Protein AF-A0A351FBA8-F1 (afdb_monomer_lite)

pLDDT: mean 88.8, std 10.85, range [49.31, 97.44]

Radius of gyration: 27.51 Å; chains: 1; bounding box: 78×37×68 Å

Sequence (98 aa):
MVSVFRIKAPLAPKPKLREEIMKDVISQIHEWIKLVSQVGLGLIALGVIAEIVFGKGAIFGASVIGNLQQIVTDIGGENGFIGLVAILIIFAILQRNR

Foldseek 3Di:
DDDDPPPDPDDDPDPVNVVVVVVVVVVVVVVVVVVVVVVVVVVLVVQQVQCVVVHQCSDVHHGSVVVVVVVQCVVQNPCSVVVVVVVVVVVVVVVVVD

Secondary structure (DSSP, 8-state):
-------PPPPPPPHHHHHHHHHHHHHHHHHHHHHHHHHHHHHHHHHHHHHHHH-TTTBTTB-HHHHHHHHHHHHH-TTHHHHHHHHHHHHHHHHHT-

Structure (mmCIF, N/CA/C/O backbone):
data_AF-A0A351FBA8-F1
#
_entry.id   AF-A0A351FBA8-F1
#
loop_
_atom_site.group_PDB
_atom_site.id
_atom_site.type_symbol
_atom_site.label_atom_id
_atom_site.label_alt_id
_atom_site.label_comp_id
_atom_site.label_asym_id
_atom_site.label_entity_id
_atom_site.label_seq_id
_atom_site.pdbx_PDB_ins_code
_atom_site.Cartn_x
_atom_site.Cartn_y
_atom_site.Cartn_z
_atom_site.occupancy
_atom_site.B_iso_or_equiv
_atom_site.auth_seq_id
_atom_site.auth_comp_id
_atom_site.auth_asym_id
_atom_site.auth_atom_id
_atom_site.pdbx_PDB_model_num
ATOM 1 N N . MET A 1 1 ? 57.192 -5.106 -51.551 1.00 49.31 1 MET A N 1
ATOM 2 C CA . MET A 1 1 ? 56.126 -4.178 -51.122 1.00 49.31 1 MET A CA 1
ATOM 3 C C . MET A 1 1 ? 54.937 -5.008 -50.655 1.00 49.31 1 MET A C 1
ATOM 5 O O . MET A 1 1 ? 54.135 -5.407 -51.481 1.00 49.31 1 MET A O 1
ATOM 9 N N . VAL A 1 2 ? 54.863 -5.352 -49.366 1.00 50.28 2 VAL A N 1
ATOM 10 C CA . VAL A 1 2 ? 53.655 -5.959 -48.778 1.00 50.28 2 VAL A CA 1
ATOM 11 C C . VAL A 1 2 ? 53.455 -5.309 -47.414 1.00 50.28 2 VAL A C 1
ATOM 13 O O . VAL A 1 2 ? 54.156 -5.622 -46.455 1.00 50.28 2 VAL A O 1
ATOM 16 N N . SER A 1 3 ? 52.564 -4.319 -47.366 1.00 59.47 3 SER A N 1
ATOM 17 C CA . SER A 1 3 ? 52.162 -3.652 -46.130 1.00 59.47 3 SER A CA 1
ATOM 18 C C . SER A 1 3 ? 51.414 -4.637 -45.242 1.00 59.47 3 SER A C 1
ATOM 20 O O . SER A 1 3 ? 50.345 -5.125 -45.600 1.00 59.47 3 SER A O 1
ATOM 22 N N . VAL A 1 4 ? 51.976 -4.902 -44.066 1.00 65.25 4 VAL A N 1
ATOM 23 C CA . VAL A 1 4 ? 51.319 -5.639 -42.988 1.00 65.25 4 VAL A CA 1
ATOM 24 C C . VAL A 1 4 ? 50.119 -4.822 -42.507 1.00 65.25 4 VAL A C 1
ATOM 26 O O . VAL A 1 4 ? 50.264 -3.773 -41.878 1.00 65.25 4 VAL A O 1
ATOM 29 N N . PHE A 1 5 ? 48.920 -5.306 -42.823 1.00 67.44 5 PHE A N 1
ATOM 30 C CA . PHE A 1 5 ?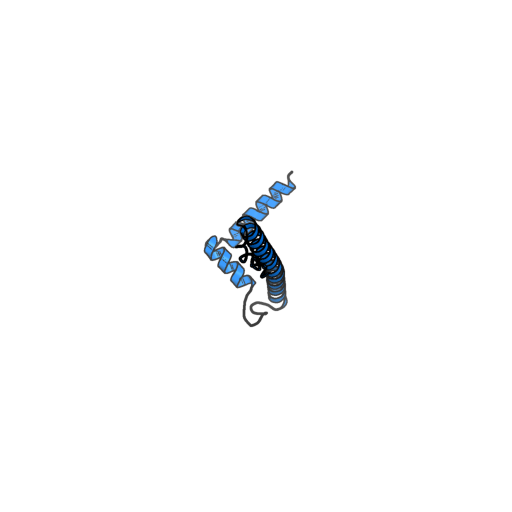 47.659 -4.798 -42.298 1.00 67.44 5 PHE A CA 1
ATOM 31 C C . PHE A 1 5 ? 47.631 -5.073 -40.788 1.00 67.44 5 PHE A C 1
ATOM 33 O O . PHE A 1 5 ? 47.456 -6.208 -40.345 1.00 67.44 5 PHE A O 1
ATOM 40 N N . ARG A 1 6 ? 47.865 -4.043 -39.970 1.00 67.38 6 ARG A N 1
ATOM 41 C CA . ARG A 1 6 ? 47.800 -4.158 -38.509 1.00 67.38 6 ARG A CA 1
ATOM 42 C C . ARG A 1 6 ? 46.323 -4.222 -38.094 1.00 67.38 6 ARG A C 1
ATOM 44 O O . ARG A 1 6 ? 45.706 -3.192 -37.835 1.00 67.38 6 ARG A O 1
ATOM 51 N N . ILE A 1 7 ? 45.754 -5.427 -38.060 1.00 65.88 7 ILE A N 1
ATOM 52 C CA . ILE A 1 7 ? 44.403 -5.683 -37.541 1.00 65.88 7 ILE A CA 1
ATOM 53 C C . ILE A 1 7 ? 44.404 -5.316 -36.053 1.00 65.88 7 ILE 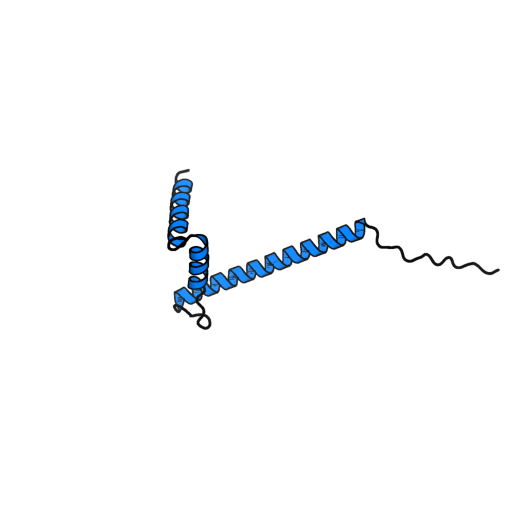A C 1
ATOM 55 O O . ILE A 1 7 ? 45.042 -5.968 -35.228 1.00 65.88 7 ILE A O 1
ATOM 59 N N . LYS A 1 8 ? 43.743 -4.210 -35.711 1.00 63.47 8 LYS A N 1
ATOM 60 C CA . LYS A 1 8 ? 43.593 -3.758 -34.328 1.00 63.47 8 LYS A CA 1
ATOM 61 C C . LYS A 1 8 ? 42.629 -4.714 -33.617 1.00 63.47 8 LYS A C 1
ATOM 63 O O . LYS A 1 8 ? 41.491 -4.854 -34.048 1.00 63.47 8 LYS A O 1
ATOM 68 N N . ALA A 1 9 ? 43.102 -5.387 -32.568 1.00 72.69 9 ALA A N 1
ATOM 69 C CA . ALA A 1 9 ? 42.303 -6.319 -31.771 1.00 72.69 9 ALA A CA 1
ATOM 70 C C . ALA A 1 9 ? 41.005 -5.659 -31.250 1.00 72.69 9 ALA A C 1
ATOM 72 O O . ALA A 1 9 ? 41.023 -4.458 -30.945 1.00 72.69 9 ALA A O 1
ATOM 73 N N . PRO A 1 10 ? 39.891 -6.411 -31.126 1.00 71.06 10 PRO A N 1
ATOM 74 C CA . PRO A 1 10 ? 38.642 -5.872 -30.606 1.00 71.06 10 PRO A CA 1
ATOM 75 C C . PRO A 1 10 ? 38.851 -5.451 -29.150 1.00 71.06 10 PRO A C 1
ATOM 77 O O . PRO A 1 10 ? 39.275 -6.233 -28.300 1.00 71.06 10 PRO A O 1
ATOM 80 N N . LEU A 1 11 ? 38.609 -4.170 -28.883 1.00 73.25 11 LEU A N 1
ATOM 81 C CA . LEU A 1 11 ? 38.807 -3.570 -27.572 1.00 73.25 11 LEU A CA 1
ATOM 82 C C . LEU A 1 11 ? 37.801 -4.179 -26.593 1.00 73.25 11 LEU A C 1
ATOM 84 O O . LEU A 1 11 ? 36.593 -4.026 -26.776 1.00 73.25 11 LEU A O 1
ATOM 88 N N . ALA A 1 12 ? 38.291 -4.834 -25.538 1.00 72.94 12 ALA A N 1
ATOM 89 C CA . ALA A 1 12 ? 37.446 -5.205 -24.411 1.00 72.94 12 ALA A CA 1
ATOM 90 C C . ALA A 1 12 ? 36.707 -3.947 -23.904 1.00 72.94 12 ALA A C 1
ATOM 92 O O . ALA A 1 12 ? 37.336 -2.887 -23.771 1.00 72.94 12 ALA A O 1
ATOM 93 N N . PRO A 1 13 ? 35.387 -4.021 -23.650 1.00 71.75 13 PRO A N 1
ATOM 94 C CA . PRO A 1 13 ? 34.620 -2.866 -23.206 1.00 71.75 13 PRO A CA 1
ATOM 95 C C . PRO A 1 13 ? 35.222 -2.329 -21.908 1.00 71.75 13 PRO A C 1
ATOM 97 O O . PRO A 1 13 ? 35.447 -3.076 -20.953 1.00 71.75 13 PRO A O 1
ATOM 100 N N . LYS A 1 14 ? 35.530 -1.027 -21.910 1.00 77.25 14 LYS A N 1
ATOM 101 C CA . LYS A 1 14 ? 36.207 -0.348 -20.800 1.00 77.25 14 LYS A CA 1
ATOM 102 C C . LYS A 1 14 ? 35.408 -0.550 -19.502 1.00 77.25 14 LYS A C 1
ATOM 104 O O . LYS A 1 14 ? 34.183 -0.486 -19.555 1.00 77.25 14 LYS A O 1
ATOM 109 N N . PRO A 1 15 ? 36.059 -0.721 -18.338 1.00 78.75 15 PRO A N 1
ATOM 110 C CA . PRO A 1 15 ? 35.368 -0.995 -17.073 1.00 78.75 15 PRO A CA 1
ATOM 111 C C . PRO A 1 15 ? 34.288 0.049 -16.742 1.00 78.75 15 PRO A C 1
ATOM 113 O O . PRO A 1 15 ? 33.196 -0.320 -16.330 1.00 78.75 15 PRO A O 1
ATOM 116 N N . LYS A 1 16 ? 34.536 1.327 -17.061 1.00 79.62 16 LYS A N 1
ATOM 117 C CA . LYS A 1 16 ? 33.557 2.418 -16.908 1.00 79.62 16 LYS A CA 1
ATOM 118 C C . LYS A 1 16 ? 32.288 2.235 -17.755 1.00 79.62 16 LYS A C 1
ATOM 120 O O . LYS A 1 16 ? 31.205 2.533 -17.287 1.00 79.62 16 LYS A O 1
ATOM 125 N N . LEU A 1 17 ? 32.403 1.692 -18.972 1.00 84.06 17 LEU A N 1
ATOM 126 C CA . LEU A 1 17 ? 31.252 1.441 -19.854 1.00 84.06 17 LEU A CA 1
ATOM 127 C C . LEU A 1 17 ? 30.307 0.385 -19.267 1.00 84.06 17 LEU A C 1
ATOM 129 O O . LEU A 1 17 ? 29.097 0.495 -19.408 1.00 84.06 17 LEU A O 1
ATOM 133 N N . ARG A 1 18 ? 30.852 -0.637 -18.598 1.00 86.25 18 ARG A N 1
ATOM 134 C CA . ARG A 1 18 ? 30.033 -1.662 -17.937 1.00 86.25 18 ARG A CA 1
ATOM 135 C C . ARG A 1 18 ? 29.271 -1.098 -16.739 1.00 86.25 18 ARG A C 1
ATOM 137 O O . ARG A 1 18 ? 28.143 -1.511 -16.506 1.00 86.25 18 ARG A O 1
ATOM 144 N N . GLU A 1 19 ? 29.880 -0.168 -16.009 1.00 89.25 19 GLU A N 1
ATOM 145 C CA . GLU A 1 19 ? 29.247 0.502 -14.873 1.00 89.25 19 GLU A CA 1
ATOM 146 C C . GLU A 1 19 ? 28.073 1.389 -15.315 1.00 89.25 19 GLU A C 1
ATOM 148 O O . GLU A 1 19 ? 26.999 1.293 -14.727 1.00 89.25 19 GLU A O 1
ATOM 153 N N . GLU A 1 20 ? 28.246 2.178 -16.381 1.00 91.00 20 GLU A N 1
ATOM 154 C CA . GLU A 1 20 ? 27.172 2.991 -16.980 1.00 91.00 20 GLU A CA 1
ATOM 155 C C . GLU A 1 20 ? 26.002 2.114 -17.451 1.00 91.00 20 GLU A C 1
ATOM 157 O O . GLU A 1 20 ? 24.869 2.318 -17.029 1.00 91.00 20 GLU A O 1
ATOM 162 N N . ILE A 1 21 ? 26.280 1.049 -18.219 1.00 92.06 21 ILE A N 1
ATOM 163 C CA . ILE A 1 21 ? 25.238 0.119 -18.692 1.00 92.06 21 ILE A CA 1
ATOM 164 C C . ILE A 1 21 ? 24.478 -0.505 -17.514 1.00 92.06 21 ILE A C 1
ATOM 166 O O . ILE A 1 21 ? 23.259 -0.657 -17.569 1.00 92.06 21 ILE A O 1
ATOM 170 N N . MET A 1 22 ? 25.177 -0.875 -16.437 1.00 93.44 22 MET A N 1
ATOM 171 C CA . MET A 1 22 ? 24.525 -1.470 -15.271 1.00 93.44 22 MET A CA 1
ATOM 172 C C . MET A 1 22 ? 23.634 -0.461 -14.538 1.00 93.44 22 MET A C 1
ATOM 174 O O . MET A 1 22 ? 22.533 -0.820 -14.122 1.00 93.44 22 MET A O 1
ATOM 178 N N . LYS A 1 23 ? 24.069 0.799 -14.420 1.00 94.56 23 LYS A N 1
ATOM 179 C CA . LYS A 1 23 ? 23.256 1.881 -13.847 1.00 94.56 23 LYS A CA 1
ATOM 180 C C . LYS A 1 23 ? 22.014 2.158 -14.691 1.00 94.56 23 LYS A C 1
ATOM 182 O O . LYS A 1 23 ? 20.924 2.258 -14.129 1.00 94.56 23 LYS A O 1
ATOM 187 N N . ASP A 1 24 ? 22.154 2.205 -16.011 1.00 95.81 24 ASP A N 1
ATOM 188 C CA . ASP A 1 24 ? 21.037 2.433 -16.932 1.00 95.81 24 ASP A CA 1
ATOM 189 C C . ASP A 1 24 ? 19.989 1.320 -16.844 1.00 95.81 24 ASP A C 1
ATOM 191 O O . ASP A 1 24 ? 18.795 1.598 -16.743 1.00 95.81 24 ASP A O 1
ATOM 195 N N . VAL A 1 25 ? 20.418 0.055 -16.818 1.00 95.31 25 VAL A N 1
ATOM 196 C CA . VAL A 1 25 ? 19.505 -1.094 -16.701 1.00 95.31 25 VAL A CA 1
ATOM 197 C C . VAL A 1 25 ? 18.759 -1.078 -15.366 1.00 95.31 25 VAL A C 1
ATOM 199 O O . VAL A 1 25 ? 17.546 -1.281 -15.344 1.00 95.31 25 VAL A O 1
ATOM 202 N N . ILE A 1 26 ? 19.450 -0.804 -14.254 1.00 96.12 26 ILE A N 1
ATOM 203 C CA . ILE A 1 26 ? 18.809 -0.700 -12.933 1.00 96.12 26 ILE A CA 1
ATOM 204 C C . ILE A 1 26 ? 17.785 0.439 -12.919 1.00 96.12 26 ILE A C 1
ATOM 206 O O . ILE A 1 26 ? 16.685 0.265 -12.394 1.00 96.12 26 ILE A O 1
ATOM 210 N N . SER A 1 27 ? 18.126 1.578 -13.521 1.00 96.12 27 SER A N 1
ATOM 211 C CA . SER A 1 27 ? 17.251 2.753 -13.571 1.00 96.12 27 SER A CA 1
ATOM 212 C C . SER A 1 27 ? 15.989 2.465 -14.380 1.00 96.12 27 SER A C 1
ATOM 214 O O . SER A 1 27 ? 14.885 2.700 -13.895 1.00 96.12 27 SER A O 1
ATOM 216 N N . GLN A 1 28 ? 16.133 1.841 -15.550 1.00 96.94 28 GLN A N 1
ATOM 217 C CA . GLN A 1 28 ? 14.995 1.412 -16.361 1.00 96.94 28 GLN A CA 1
ATOM 218 C C . GLN A 1 28 ? 14.103 0.425 -15.604 1.00 96.94 28 GLN A C 1
ATOM 220 O O . GLN A 1 28 ? 12.891 0.612 -15.548 1.00 96.94 28 GLN A O 1
ATOM 225 N N . ILE A 1 29 ? 14.672 -0.606 -14.971 1.00 97.25 29 ILE A N 1
ATOM 226 C CA . ILE A 1 29 ? 13.887 -1.569 -14.182 1.00 97.25 29 ILE A CA 1
ATOM 227 C C . ILE A 1 29 ? 13.135 -0.859 -13.050 1.00 97.25 29 ILE A C 1
ATOM 229 O O . ILE A 1 29 ? 11.960 -1.145 -12.822 1.00 97.25 29 ILE A O 1
ATOM 233 N N . HIS A 1 30 ? 13.779 0.084 -12.361 1.00 96.88 30 HIS A N 1
ATOM 234 C CA . HIS A 1 30 ? 13.137 0.864 -11.308 1.00 96.88 30 HIS A CA 1
ATOM 235 C C . HIS A 1 30 ? 11.945 1.675 -11.839 1.00 96.88 30 HIS A C 1
ATOM 237 O O . HIS A 1 30 ? 10.877 1.675 -11.223 1.00 96.88 30 HIS A O 1
ATOM 243 N N . GLU A 1 31 ? 12.092 2.315 -12.999 1.00 96.94 31 GLU A N 1
ATOM 244 C CA . GLU A 1 31 ? 11.006 3.038 -13.665 1.00 96.94 31 GLU A CA 1
ATOM 245 C C . GLU A 1 31 ? 9.846 2.110 -14.040 1.00 96.94 31 GLU A C 1
ATOM 247 O O . GLU A 1 31 ? 8.692 2.417 -13.735 1.00 96.94 31 GLU A O 1
ATOM 252 N N . TRP A 1 32 ? 10.134 0.939 -14.611 1.00 97.00 32 TRP A N 1
ATOM 253 C CA . TRP A 1 32 ? 9.115 -0.060 -14.940 1.00 97.00 32 TRP A CA 1
ATOM 254 C C . TRP A 1 32 ? 8.362 -0.550 -13.703 1.00 97.00 32 TRP A C 1
ATOM 256 O O . TRP A 1 32 ? 7.130 -0.581 -13.710 1.00 97.00 32 TRP A O 1
ATOM 266 N N . ILE A 1 33 ? 9.071 -0.877 -12.618 1.00 97.31 33 ILE A N 1
ATOM 267 C CA . ILE A 1 33 ? 8.452 -1.284 -11.348 1.00 97.31 33 ILE A CA 1
ATOM 268 C C . ILE A 1 33 ? 7.545 -0.175 -10.824 1.00 97.31 33 ILE A C 1
ATOM 270 O O . ILE A 1 33 ? 6.428 -0.452 -10.383 1.00 97.31 33 ILE A O 1
ATOM 274 N N . LYS A 1 34 ? 7.992 1.081 -10.890 1.00 96.75 34 LYS A N 1
ATOM 275 C CA . LYS A 1 34 ? 7.201 2.229 -10.449 1.00 96.75 34 LYS A CA 1
ATOM 276 C C . LYS A 1 34 ? 5.917 2.369 -11.266 1.00 96.75 34 LYS A C 1
ATOM 278 O O . LYS A 1 34 ? 4.850 2.505 -10.673 1.00 96.75 34 LYS A O 1
ATOM 283 N N . LEU A 1 35 ? 6.003 2.281 -12.593 1.00 97.00 35 LEU A N 1
ATOM 284 C CA . LEU A 1 35 ? 4.844 2.379 -13.485 1.00 97.00 35 LEU A CA 1
ATOM 285 C C . LEU A 1 35 ? 3.843 1.246 -13.240 1.00 97.00 35 LEU A C 1
ATOM 287 O O . LEU A 1 35 ? 2.656 1.501 -13.040 1.00 97.00 35 LEU A O 1
ATOM 291 N N . VAL A 1 36 ? 4.316 -0.001 -13.187 1.00 97.25 36 VAL A N 1
ATOM 292 C CA . VAL A 1 36 ? 3.458 -1.165 -12.922 1.00 97.25 36 VAL A CA 1
ATOM 293 C C . VAL A 1 36 ? 2.820 -1.068 -11.539 1.00 97.25 36 VAL A C 1
ATOM 295 O O . VAL A 1 36 ? 1.629 -1.330 -11.403 1.00 97.25 36 VAL A O 1
ATOM 298 N N . SER A 1 37 ? 3.566 -0.629 -10.522 1.00 96.88 37 SER A N 1
ATOM 299 C CA . SER A 1 37 ? 3.021 -0.437 -9.173 1.00 96.88 37 SER A CA 1
ATOM 300 C C . SER A 1 37 ? 1.939 0.641 -9.146 1.00 96.88 37 SER A C 1
ATOM 302 O O . SER A 1 37 ? 0.911 0.447 -8.505 1.00 96.88 37 SER A O 1
ATOM 304 N N . GLN A 1 38 ? 2.120 1.755 -9.864 1.00 96.38 38 GLN A N 1
ATOM 305 C CA . GLN A 1 38 ? 1.097 2.801 -9.974 1.00 96.38 38 GLN A CA 1
ATOM 306 C C . GLN A 1 38 ? -0.189 2.276 -10.618 1.00 96.38 38 GLN A C 1
ATOM 308 O O . GLN A 1 38 ? -1.279 2.528 -10.106 1.00 96.38 38 GLN A O 1
ATOM 313 N N . VAL A 1 39 ? -0.068 1.505 -11.700 1.00 97.44 39 VAL A N 1
ATOM 314 C CA . VAL A 1 39 ? -1.221 0.862 -12.346 1.00 97.44 39 VAL A CA 1
ATOM 315 C C . VAL A 1 39 ? -1.873 -0.152 -11.403 1.00 97.44 39 VAL A C 1
ATOM 317 O O . VAL A 1 39 ? -3.091 -0.140 -11.243 1.00 97.44 39 VAL A O 1
ATOM 320 N N . GLY A 1 40 ? -1.078 -0.982 -10.725 1.00 95.62 40 GLY A N 1
ATOM 321 C CA . GLY A 1 40 ? -1.555 -1.961 -9.749 1.00 95.62 40 GLY A CA 1
ATOM 322 C C . GLY A 1 40 ? -2.330 -1.320 -8.597 1.00 95.62 40 GLY A C 1
ATOM 323 O O . GLY A 1 40 ? -3.416 -1.785 -8.259 1.00 95.62 40 GLY A O 1
ATOM 324 N N . LEU A 1 41 ? -1.836 -0.207 -8.048 1.00 96.12 41 LEU A N 1
ATOM 325 C CA . LEU A 1 41 ? -2.550 0.578 -7.036 1.00 96.12 41 LEU A CA 1
ATOM 326 C C . LEU A 1 41 ? -3.896 1.094 -7.561 1.00 96.12 41 LEU A C 1
ATOM 328 O O . LEU A 1 41 ? -4.897 1.022 -6.849 1.00 96.12 41 LEU A O 1
ATOM 332 N N . GLY A 1 42 ? -3.945 1.556 -8.814 1.00 95.81 42 GLY A N 1
ATOM 333 C CA . GLY A 1 42 ? -5.193 1.944 -9.473 1.00 95.81 42 GLY A CA 1
ATOM 334 C C . GLY A 1 42 ? -6.187 0.785 -9.584 1.00 95.81 42 GLY A C 1
ATOM 335 O O . GLY A 1 42 ? -7.365 0.952 -9.277 1.00 95.81 42 GLY A O 1
ATOM 336 N N . LEU A 1 43 ? -5.717 -0.411 -9.947 1.00 94.06 43 LEU A N 1
ATOM 337 C CA . LEU A 1 43 ? -6.554 -1.614 -10.018 1.00 94.06 43 LEU A CA 1
ATOM 338 C C . LEU A 1 43 ? -7.085 -2.035 -8.641 1.00 94.06 43 LEU A C 1
ATOM 340 O O . LEU A 1 43 ? -8.258 -2.387 -8.529 1.00 94.06 43 LEU A O 1
ATOM 344 N N . ILE A 1 44 ? -6.263 -1.952 -7.590 1.00 94.38 44 ILE A N 1
ATOM 345 C CA . ILE A 1 44 ? -6.702 -2.207 -6.209 1.00 94.38 44 ILE A CA 1
ATOM 346 C C . ILE A 1 44 ? -7.801 -1.215 -5.817 1.00 94.38 44 ILE A C 1
ATOM 348 O O . ILE A 1 44 ? -8.835 -1.628 -5.296 1.00 94.38 44 ILE A O 1
ATOM 352 N N . ALA A 1 45 ? -7.618 0.076 -6.108 1.00 95.25 45 ALA A N 1
ATOM 353 C CA . ALA A 1 45 ? -8.615 1.102 -5.810 1.00 95.25 45 ALA A CA 1
ATOM 354 C C . ALA A 1 45 ? -9.945 0.844 -6.537 1.00 95.25 45 ALA A C 1
ATOM 356 O O . ALA A 1 45 ? -11.006 0.904 -5.916 1.00 95.25 45 ALA A O 1
ATOM 357 N N . LEU A 1 46 ? -9.897 0.489 -7.826 1.00 94.56 46 LEU A N 1
ATOM 358 C CA . LEU A 1 46 ? -11.087 0.087 -8.582 1.00 94.56 46 LEU A CA 1
ATOM 359 C C . LEU A 1 46 ? -11.762 -1.143 -7.966 1.00 94.56 46 LEU A C 1
ATOM 361 O O . LEU A 1 46 ? -12.987 -1.176 -7.862 1.00 94.56 46 LEU A O 1
ATOM 365 N N . GLY A 1 47 ? -10.978 -2.123 -7.515 1.00 94.31 47 GLY A N 1
ATOM 366 C CA . GLY A 1 47 ? -11.496 -3.318 -6.859 1.00 94.31 47 GLY A CA 1
ATOM 367 C C . GLY A 1 47 ? -12.214 -3.031 -5.546 1.00 94.31 47 GLY A C 1
ATOM 368 O O . GLY A 1 47 ? -13.307 -3.548 -5.324 1.00 94.31 47 GLY A O 1
ATOM 369 N N . VAL A 1 48 ? -11.657 -2.144 -4.720 1.00 94.56 48 VAL A N 1
ATOM 370 C CA . VAL A 1 48 ? -12.305 -1.683 -3.485 1.00 94.56 48 VAL A CA 1
ATOM 371 C C . VAL A 1 48 ? -13.628 -0.979 -3.795 1.00 94.56 48 VAL A C 1
ATOM 373 O O . VAL A 1 48 ? -14.638 -1.286 -3.167 1.00 94.56 48 VAL A O 1
ATOM 376 N N . ILE A 1 49 ? -13.659 -0.078 -4.783 1.00 94.81 49 ILE A N 1
ATOM 377 C CA . ILE A 1 49 ? -14.895 0.619 -5.177 1.00 94.81 49 ILE A CA 1
ATOM 378 C C . ILE A 1 49 ? -15.951 -0.380 -5.666 1.00 94.81 49 ILE A C 1
ATOM 380 O O . ILE A 1 49 ? -17.102 -0.309 -5.236 1.00 94.81 49 ILE A O 1
ATOM 384 N N . ALA A 1 50 ? -15.574 -1.325 -6.530 1.00 94.50 50 ALA A N 1
ATOM 385 C CA . ALA A 1 50 ? -16.491 -2.341 -7.040 1.00 94.50 50 ALA A CA 1
ATOM 386 C C . ALA A 1 50 ? -17.081 -3.199 -5.912 1.00 94.50 50 ALA A C 1
ATOM 388 O O . ALA A 1 50 ? -18.283 -3.453 -5.897 1.00 94.50 50 ALA A O 1
ATOM 389 N N . GLU A 1 51 ? -16.263 -3.602 -4.940 1.00 94.44 51 GLU A N 1
ATOM 390 C CA . GLU A 1 51 ? -16.715 -4.385 -3.791 1.00 94.44 51 GLU A CA 1
ATOM 391 C C . GLU A 1 51 ? -17.652 -3.592 -2.864 1.00 94.44 51 GLU A C 1
ATOM 393 O O . GLU A 1 51 ? -18.611 -4.152 -2.336 1.00 94.44 51 GLU A O 1
ATOM 398 N N . ILE A 1 52 ? -17.439 -2.281 -2.706 1.00 93.94 52 ILE A N 1
ATOM 399 C CA . ILE A 1 52 ? -18.353 -1.405 -1.953 1.00 93.94 52 ILE A CA 1
ATOM 400 C C . ILE A 1 52 ? -19.712 -1.293 -2.655 1.00 93.94 52 ILE A C 1
ATOM 402 O O . ILE A 1 52 ? -20.748 -1.337 -1.995 1.00 93.94 52 ILE A O 1
ATOM 406 N N . VAL A 1 53 ? -19.716 -1.130 -3.981 1.00 94.88 53 VAL A N 1
ATOM 407 C CA . VAL A 1 53 ? -20.940 -0.879 -4.761 1.00 94.88 53 VAL A CA 1
ATOM 408 C C . VAL A 1 53 ? -21.760 -2.151 -4.965 1.00 94.88 53 VAL A C 1
ATOM 410 O O . VAL A 1 53 ? -22.980 -2.125 -4.820 1.00 94.88 53 VAL A O 1
ATOM 413 N N . PHE A 1 54 ? -21.106 -3.256 -5.314 1.00 93.81 54 PHE A N 1
ATOM 414 C CA . PHE A 1 54 ? -21.772 -4.499 -5.712 1.00 93.81 54 PHE A CA 1
ATOM 415 C C . PHE A 1 54 ? -21.743 -5.584 -4.624 1.00 93.81 54 PHE A C 1
ATOM 417 O O . PHE A 1 54 ? -22.437 -6.591 -4.752 1.00 93.81 54 PHE A O 1
ATOM 424 N N . GLY A 1 55 ? -20.989 -5.378 -3.540 1.00 90.25 55 GLY A N 1
ATOM 425 C CA . GLY A 1 55 ? -20.868 -6.307 -2.418 1.00 90.25 55 GLY A CA 1
ATOM 426 C C . GLY A 1 55 ? -19.636 -7.217 -2.481 1.00 90.25 55 GLY A C 1
ATOM 427 O O . GLY A 1 55 ? -18.852 -7.204 -3.433 1.00 90.25 55 GLY A O 1
ATOM 428 N N . LYS A 1 56 ? -19.455 -8.031 -1.429 1.00 88.88 56 LYS A N 1
ATOM 429 C CA . LYS A 1 56 ? -18.308 -8.946 -1.290 1.00 88.88 56 LYS A CA 1
ATOM 430 C C . LYS A 1 56 ? -18.220 -9.913 -2.470 1.00 88.88 56 LYS A C 1
ATOM 432 O O . LYS A 1 56 ? -19.210 -10.542 -2.832 1.00 88.88 56 LYS A O 1
ATOM 437 N N . GLY A 1 57 ? -17.021 -10.070 -3.027 1.00 86.69 57 GLY A N 1
ATOM 438 C CA . GLY A 1 57 ? -16.794 -10.965 -4.164 1.00 86.69 57 GLY A CA 1
ATOM 439 C C . GLY A 1 57 ? -17.218 -10.395 -5.522 1.00 86.69 57 GLY A C 1
ATOM 440 O O . GLY A 1 57 ? -17.227 -11.141 -6.501 1.00 86.69 57 GLY A O 1
ATOM 441 N N . ALA A 1 58 ? -17.542 -9.097 -5.609 1.00 88.50 58 ALA A N 1
ATOM 442 C CA . ALA A 1 58 ? -17.941 -8.421 -6.850 1.00 88.50 58 ALA A CA 1
ATOM 443 C C . ALA A 1 58 ? -16.974 -8.644 -8.025 1.00 88.50 58 ALA A C 1
ATOM 445 O O . ALA A 1 58 ?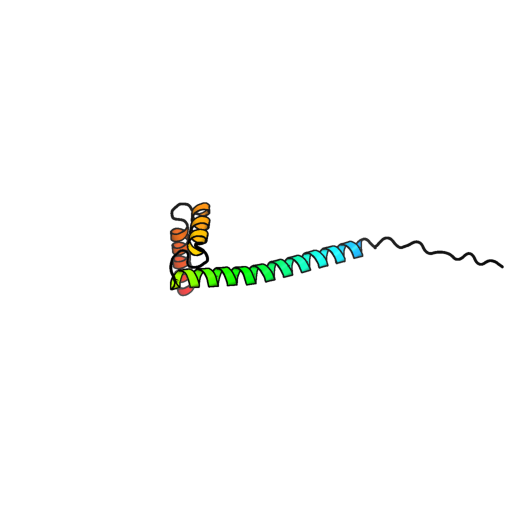 -17.391 -8.655 -9.182 1.00 88.50 58 ALA A O 1
ATOM 446 N N . ILE A 1 59 ? -15.685 -8.836 -7.737 1.00 85.19 59 ILE A N 1
ATOM 447 C CA . ILE A 1 59 ? -14.666 -9.119 -8.745 1.00 85.19 59 ILE A CA 1
ATOM 448 C C . ILE A 1 59 ? -14.317 -10.603 -8.700 1.00 85.19 59 ILE A C 1
ATOM 450 O O . ILE A 1 59 ? -13.502 -11.039 -7.894 1.00 85.19 59 ILE A O 1
ATOM 454 N N . PHE A 1 60 ? -14.942 -11.378 -9.589 1.00 84.38 60 PHE A N 1
ATOM 455 C CA . PHE A 1 60 ? -14.651 -12.803 -9.807 1.00 84.38 60 PHE A CA 1
ATOM 456 C C . PHE A 1 60 ? -14.675 -13.668 -8.529 1.00 84.38 60 PHE A C 1
ATOM 458 O O . PHE A 1 60 ? -13.923 -14.633 -8.419 1.00 84.38 60 PHE A O 1
ATOM 465 N N . GLY A 1 61 ? -15.513 -13.325 -7.544 1.00 83.94 61 GLY A N 1
ATOM 466 C CA . GLY A 1 61 ? -15.583 -14.033 -6.262 1.00 83.94 61 GLY A CA 1
ATOM 467 C C . GLY A 1 61 ? -14.419 -13.743 -5.306 1.00 83.94 61 GLY A C 1
ATOM 468 O O . GLY A 1 61 ? -14.408 -14.265 -4.194 1.00 83.94 61 GLY A O 1
ATOM 469 N N . ALA A 1 62 ? -13.465 -12.895 -5.697 1.00 88.62 62 ALA A N 1
ATOM 470 C CA . ALA A 1 62 ? -12.381 -12.431 -4.842 1.00 88.62 62 ALA A CA 1
ATOM 471 C C . ALA A 1 62 ? -12.786 -11.162 -4.072 1.00 88.62 62 ALA A C 1
ATOM 473 O O . ALA A 1 62 ? -13.494 -10.295 -4.589 1.00 88.62 62 ALA A O 1
ATOM 474 N N . SER A 1 63 ? -12.314 -11.049 -2.828 1.00 93.19 63 SER A N 1
ATOM 475 C CA . SER A 1 63 ? -12.518 -9.877 -1.969 1.00 93.19 63 SER A CA 1
ATOM 476 C C . SER A 1 63 ? -11.206 -9.113 -1.829 1.00 93.19 63 SER A C 1
ATOM 478 O O . SER A 1 63 ? -10.252 -9.591 -1.214 1.00 93.19 63 SER A O 1
ATOM 480 N N . VAL A 1 64 ? -11.150 -7.916 -2.408 1.00 93.50 64 VAL A N 1
ATOM 481 C CA . VAL A 1 64 ? -9.971 -7.046 -2.315 1.00 93.50 64 VAL A CA 1
ATOM 482 C C . VAL A 1 64 ? -9.882 -6.468 -0.908 1.00 93.50 64 VAL A C 1
ATOM 484 O O . VAL A 1 64 ?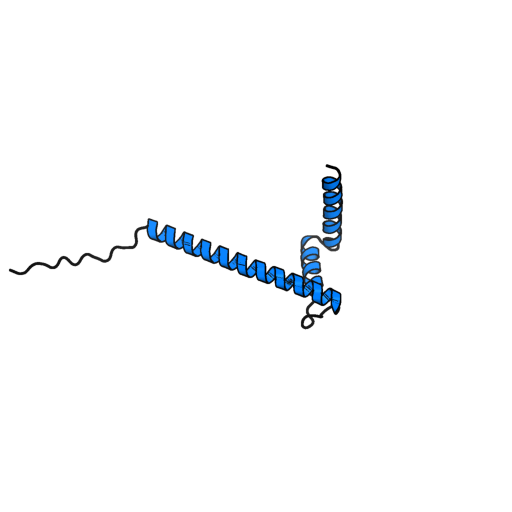 -8.808 -6.472 -0.309 1.00 93.50 64 VAL A O 1
ATOM 487 N N . ILE A 1 65 ? -11.014 -6.039 -0.344 1.00 92.94 65 ILE A N 1
ATOM 488 C CA . ILE A 1 65 ? -11.083 -5.504 1.020 1.00 92.94 65 ILE A CA 1
ATOM 489 C C . ILE A 1 65 ? -10.715 -6.591 2.037 1.00 92.94 65 ILE A C 1
ATOM 491 O O . ILE A 1 65 ? -9.953 -6.326 2.964 1.00 92.94 65 ILE A O 1
ATOM 495 N N . GL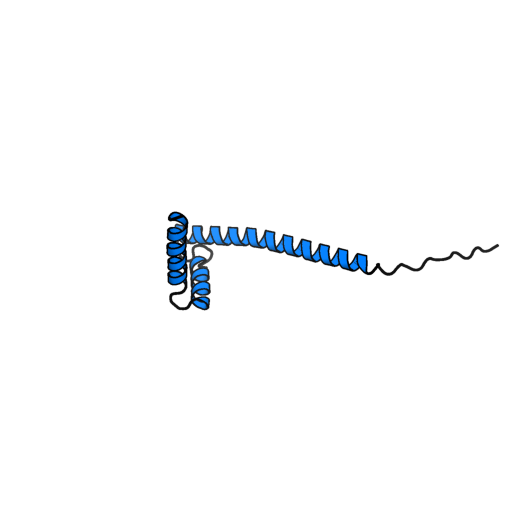Y A 1 66 ? -11.195 -7.821 1.840 1.00 92.44 66 GLY A N 1
ATOM 496 C CA . GLY A 1 66 ? -10.862 -8.966 2.685 1.00 92.44 66 GLY A CA 1
ATOM 497 C C . GLY A 1 66 ? -9.369 -9.291 2.671 1.00 92.44 66 GLY A C 1
ATOM 498 O O . GLY A 1 66 ? -8.774 -9.440 3.736 1.00 92.44 66 GLY A O 1
ATOM 499 N N . ASN A 1 67 ? -8.742 -9.308 1.491 1.00 92.81 67 ASN A N 1
ATOM 500 C CA . ASN A 1 67 ? -7.297 -9.524 1.375 1.00 92.81 67 ASN A CA 1
ATOM 501 C C . ASN A 1 67 ? -6.495 -8.432 2.103 1.00 92.81 67 ASN A C 1
ATOM 503 O O . ASN A 1 67 ? -5.529 -8.739 2.800 1.00 92.81 67 ASN A O 1
ATOM 507 N N . LEU A 1 68 ? -6.901 -7.161 1.982 1.00 92.38 68 LEU A N 1
ATOM 508 C CA . LEU A 1 68 ? -6.256 -6.054 2.697 1.00 92.38 68 LEU A CA 1
ATOM 509 C C . LEU A 1 68 ? -6.417 -6.189 4.214 1.00 92.38 68 LEU A C 1
ATOM 511 O O . LEU A 1 68 ? -5.446 -6.018 4.948 1.00 92.38 68 LEU A O 1
ATOM 515 N N . GLN A 1 69 ? -7.621 -6.523 4.683 1.00 91.75 69 GLN A N 1
ATOM 516 C CA . GLN A 1 69 ? -7.882 -6.750 6.101 1.00 91.75 69 GLN A CA 1
ATOM 517 C C . GLN A 1 69 ? -7.009 -7.887 6.646 1.00 91.75 69 GLN A C 1
ATOM 519 O O . GLN A 1 69 ? -6.397 -7.717 7.696 1.00 91.75 69 GLN A O 1
ATOM 524 N N . GLN A 1 70 ? -6.907 -9.006 5.924 1.00 93.06 70 GLN A N 1
ATOM 525 C CA . GLN A 1 70 ? -6.102 -10.151 6.343 1.00 93.06 70 GLN A CA 1
ATOM 526 C C . GLN A 1 70 ? -4.624 -9.779 6.498 1.00 93.06 70 GLN A C 1
ATOM 528 O O . GLN A 1 70 ? -4.049 -10.043 7.545 1.00 93.06 70 GLN A O 1
ATOM 533 N N . ILE A 1 71 ? -4.031 -9.090 5.516 1.00 93.75 71 ILE A N 1
ATOM 534 C CA . ILE A 1 71 ? -2.626 -8.652 5.596 1.00 93.75 71 ILE A CA 1
ATOM 535 C C . ILE A 1 71 ? -2.397 -7.758 6.822 1.00 93.75 71 ILE A C 1
ATOM 537 O O . ILE A 1 71 ? -1.390 -7.886 7.517 1.00 93.75 71 ILE A O 1
ATOM 541 N N . VAL A 1 72 ? -3.331 -6.849 7.112 1.00 93.38 72 VAL A N 1
ATOM 542 C CA . VAL A 1 72 ? -3.232 -5.974 8.287 1.00 93.38 72 VAL A CA 1
ATOM 543 C C . VAL A 1 72 ? -3.361 -6.772 9.586 1.00 93.38 72 VAL A C 1
ATOM 545 O O . VAL A 1 72 ? -2.644 -6.482 10.542 1.00 93.38 72 VAL A O 1
ATOM 548 N N . THR A 1 73 ? -4.233 -7.777 9.630 1.00 94.19 73 THR A N 1
ATOM 549 C CA . THR A 1 73 ? -4.373 -8.675 10.781 1.00 94.19 73 THR A CA 1
ATOM 550 C C . THR A 1 73 ? -3.132 -9.544 10.984 1.00 94.19 73 THR A C 1
ATOM 552 O O . THR A 1 73 ? -2.687 -9.702 12.118 1.00 94.19 73 THR A O 1
ATOM 555 N N . ASP A 1 74 ? -2.516 -10.043 9.915 1.00 94.75 74 ASP A N 1
ATOM 556 C CA . ASP A 1 74 ? -1.311 -10.876 9.994 1.00 94.75 74 ASP A CA 1
ATOM 557 C C . ASP A 1 74 ? -0.118 -10.099 10.577 1.00 94.75 74 ASP A C 1
ATOM 559 O O . ASP A 1 74 ? 0.711 -10.660 11.293 1.00 94.75 74 ASP A O 1
ATOM 563 N N . ILE A 1 75 ? -0.045 -8.789 10.313 1.00 93.75 75 ILE A N 1
ATOM 564 C CA . ILE A 1 75 ? 1.018 -7.912 10.825 1.00 93.75 75 ILE A CA 1
ATOM 565 C C . ILE A 1 75 ? 0.675 -7.350 12.214 1.00 93.75 75 ILE A C 1
ATOM 567 O O . ILE A 1 75 ? 1.538 -7.281 13.088 1.00 93.75 75 ILE A O 1
ATOM 571 N N . GLY A 1 76 ? -0.564 -6.893 12.411 1.00 88.06 76 GLY A N 1
ATOM 572 C CA . GLY A 1 76 ? -1.000 -6.130 13.587 1.00 88.06 76 GLY A CA 1
ATOM 573 C C . GLY A 1 76 ? -1.813 -6.920 14.615 1.00 88.06 76 GLY A C 1
ATOM 574 O O . GLY A 1 76 ? -2.285 -6.336 15.592 1.00 88.06 76 GLY A O 1
ATOM 575 N N . GLY A 1 77 ? -2.006 -8.222 14.403 1.00 90.44 77 GLY A N 1
ATOM 576 C CA . GLY A 1 77 ? -2.875 -9.076 15.208 1.00 90.44 77 GLY A CA 1
ATOM 577 C C . GLY A 1 77 ? -4.366 -8.856 14.931 1.00 90.44 77 GLY A C 1
ATOM 578 O O . GLY A 1 77 ? -4.761 -8.079 14.062 1.00 90.44 77 GLY A O 1
ATOM 579 N N . GLU A 1 78 ? -5.218 -9.524 15.712 1.00 89.06 78 GLU A N 1
ATOM 580 C CA . GLU A 1 78 ? -6.680 -9.579 15.520 1.00 89.06 78 GLU A CA 1
ATOM 581 C C . GLU A 1 78 ? -7.345 -8.197 15.357 1.00 89.06 78 GLU A C 1
ATOM 583 O O . GLU A 1 78 ? -8.259 -8.034 14.553 1.00 89.06 78 GLU A O 1
ATOM 588 N N . ASN A 1 79 ? -6.815 -7.172 16.033 1.00 89.00 79 ASN A N 1
ATOM 589 C CA . ASN A 1 79 ? -7.319 -5.796 15.990 1.00 89.00 79 ASN A CA 1
ATOM 590 C C . ASN A 1 79 ? -6.383 -4.809 15.267 1.00 89.00 79 ASN A C 1
ATOM 592 O O . ASN A 1 79 ? -6.507 -3.595 15.449 1.00 89.00 79 ASN A O 1
ATOM 596 N N . GLY A 1 80 ? -5.460 -5.299 14.434 1.00 89.12 80 GLY A N 1
ATOM 597 C CA . GLY A 1 80 ? -4.456 -4.478 13.750 1.00 89.12 80 GLY A CA 1
ATOM 598 C C . GLY A 1 80 ? -5.055 -3.321 12.943 1.00 89.12 80 GLY A C 1
ATOM 599 O O . GLY A 1 80 ? -4.558 -2.197 13.002 1.00 89.12 80 GLY A O 1
ATOM 600 N N . PHE A 1 81 ? -6.179 -3.556 12.255 1.00 90.38 81 PHE A N 1
ATOM 601 C CA . PHE A 1 81 ? -6.855 -2.522 11.465 1.00 90.38 81 PHE A CA 1
ATOM 602 C C . PHE A 1 81 ? -7.450 -1.411 12.340 1.00 90.38 81 PHE A C 1
ATOM 604 O O . PHE A 1 81 ? -7.263 -0.228 12.059 1.00 90.38 81 PHE A O 1
ATOM 611 N N . ILE A 1 82 ? -8.112 -1.779 13.440 1.00 93.50 82 ILE A N 1
ATOM 612 C CA . ILE A 1 82 ? -8.697 -0.824 14.394 1.00 93.50 82 ILE A CA 1
ATOM 613 C C . ILE A 1 82 ? -7.587 0.014 15.044 1.00 93.50 82 ILE A C 1
ATOM 615 O O . ILE A 1 82 ? -7.726 1.231 15.172 1.00 93.50 82 ILE A O 1
ATOM 619 N N . GLY A 1 83 ? -6.459 -0.616 15.389 1.00 92.69 83 GLY A N 1
ATOM 620 C CA . GLY A 1 83 ? -5.275 0.071 15.905 1.00 92.69 83 GLY A CA 1
ATOM 621 C C . GLY A 1 83 ? -4.701 1.092 14.917 1.00 92.69 83 GLY A C 1
ATOM 622 O O . GLY A 1 83 ? -4.426 2.230 15.302 1.00 92.69 83 GLY A O 1
ATOM 623 N N . LEU A 1 84 ? -4.588 0.733 13.634 1.00 94.06 84 LEU A N 1
ATOM 624 C CA . LEU A 1 84 ? -4.131 1.649 12.585 1.00 94.06 84 LEU A CA 1
ATOM 625 C C . LEU A 1 84 ? -5.066 2.862 12.440 1.00 94.06 84 LEU A C 1
ATOM 627 O O . LEU A 1 84 ? -4.597 3.999 12.383 1.00 94.06 84 LEU A O 1
ATOM 631 N N . VAL A 1 85 ? -6.384 2.640 12.440 1.00 94.38 85 VAL A N 1
ATOM 632 C CA . VAL A 1 85 ? -7.385 3.720 12.382 1.00 94.38 85 VAL A CA 1
ATOM 633 C C . VAL A 1 85 ? -7.277 4.644 13.599 1.00 94.38 85 VAL A C 1
ATOM 635 O O . VAL A 1 85 ? -7.320 5.864 13.440 1.00 94.38 85 VAL A O 1
ATOM 638 N N . ALA A 1 86 ? -7.075 4.100 14.802 1.00 95.94 86 ALA A N 1
ATOM 639 C CA . ALA A 1 86 ? -6.905 4.903 16.012 1.00 95.94 86 ALA A CA 1
ATOM 640 C C . ALA A 1 86 ? -5.689 5.844 15.919 1.00 95.94 86 ALA A C 1
ATOM 642 O O . ALA A 1 86 ? -5.801 7.029 16.242 1.00 95.94 86 ALA A O 1
ATOM 643 N N . ILE A 1 87 ? -4.550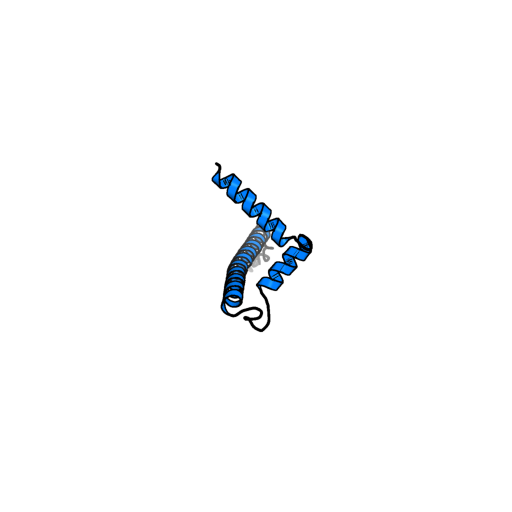 5.350 15.416 1.00 95.44 87 ILE A N 1
ATOM 644 C CA . ILE A 1 87 ? -3.342 6.163 15.199 1.00 95.44 87 ILE A CA 1
ATOM 645 C C . ILE A 1 87 ? -3.612 7.278 14.181 1.00 95.44 87 ILE A C 1
ATOM 647 O O . ILE A 1 87 ? -3.231 8.424 14.422 1.00 95.44 87 ILE A O 1
ATOM 651 N N . LEU A 1 88 ? -4.300 6.973 13.075 1.00 95.56 88 LEU A N 1
ATOM 652 C CA . LEU A 1 88 ? -4.657 7.967 12.056 1.00 95.56 88 LEU A CA 1
ATOM 653 C C . LEU A 1 88 ? -5.555 9.075 12.617 1.00 95.56 88 LEU A C 1
ATOM 655 O O . LEU A 1 88 ? -5.326 10.248 12.326 1.00 95.56 88 LEU A O 1
ATOM 659 N N . ILE A 1 89 ? -6.538 8.728 13.451 1.00 96.19 89 ILE A N 1
ATOM 660 C CA . ILE A 1 89 ? -7.415 9.708 14.107 1.00 96.19 89 ILE A CA 1
ATOM 661 C C . ILE A 1 89 ? -6.607 10.612 15.044 1.00 96.19 89 ILE A C 1
ATOM 663 O O . ILE A 1 89 ? -6.729 11.835 14.968 1.00 96.19 89 ILE A O 1
ATOM 667 N N . ILE A 1 90 ? -5.752 10.037 15.898 1.00 96.69 90 ILE A N 1
ATOM 668 C CA . ILE A 1 90 ? -4.891 10.813 16.804 1.00 96.69 90 ILE A CA 1
ATOM 669 C C . ILE A 1 90 ? -3.981 11.752 16.000 1.00 96.69 90 ILE A C 1
ATOM 671 O O . ILE A 1 90 ? -3.882 12.938 16.319 1.00 96.69 90 ILE A O 1
ATOM 675 N N . PHE A 1 91 ? -3.357 11.253 14.930 1.00 96.81 91 PHE A N 1
ATOM 676 C CA . PHE A 1 91 ? -2.491 12.045 14.061 1.00 96.81 91 PHE A CA 1
ATOM 677 C C . PHE A 1 91 ? -3.246 13.198 13.382 1.00 96.81 91 PHE A C 1
ATOM 679 O O . PHE A 1 91 ? -2.769 14.333 13.396 1.00 96.81 91 PHE A O 1
ATOM 686 N N . ALA A 1 92 ? -4.453 12.944 12.866 1.00 95.94 92 ALA A N 1
ATOM 687 C CA . ALA A 1 92 ? -5.298 13.964 12.247 1.00 95.94 92 ALA A CA 1
ATOM 688 C C . ALA A 1 92 ? -5.685 15.078 13.236 1.00 95.94 92 ALA A C 1
ATOM 690 O O . ALA A 1 92 ? -5.667 16.258 12.881 1.00 95.94 92 ALA A O 1
ATOM 691 N N . ILE A 1 93 ? -5.987 14.727 14.490 1.00 96.62 93 ILE A N 1
ATOM 692 C CA . ILE A 1 93 ? -6.281 15.706 15.548 1.00 96.62 93 ILE A CA 1
ATOM 693 C C . ILE A 1 93 ? -5.032 16.533 15.888 1.00 96.62 93 ILE A C 1
ATOM 695 O O . ILE A 1 93 ? -5.118 17.758 15.971 1.00 96.62 93 ILE A O 1
ATOM 699 N N . LEU A 1 94 ? -3.865 15.896 16.038 1.00 96.00 94 LEU A N 1
ATOM 700 C CA . LEU A 1 94 ? -2.605 16.590 16.336 1.00 96.00 94 LEU A CA 1
ATOM 701 C C . LEU A 1 94 ? -2.170 17.548 15.223 1.00 96.00 94 LEU A C 1
ATOM 703 O O . LEU A 1 94 ? -1.591 18.591 15.519 1.00 96.00 94 LEU A O 1
ATOM 707 N N . GLN A 1 95 ? -2.426 17.206 13.959 1.00 95.56 95 GLN A N 1
ATOM 708 C CA . GLN A 1 95 ? -2.119 18.079 12.829 1.00 95.56 95 GLN A CA 1
ATOM 709 C C . GLN A 1 95 ? -3.107 19.245 12.713 1.00 95.56 95 GLN A C 1
ATOM 711 O O . GLN A 1 95 ? -2.699 20.336 12.342 1.00 95.56 95 GLN A O 1
ATOM 716 N N . ARG A 1 96 ? -4.382 19.041 13.067 1.00 92.44 96 ARG A N 1
ATOM 717 C CA . ARG A 1 96 ? -5.402 20.103 13.087 1.00 92.44 96 ARG A CA 1
ATOM 718 C C . ARG A 1 96 ? -5.194 21.129 14.207 1.00 92.44 96 ARG A C 1
ATOM 720 O O . ARG A 1 96 ? -5.649 22.258 14.075 1.00 92.44 96 ARG A O 1
ATOM 727 N N . ASN A 1 97 ? -4.573 20.732 15.318 1.00 82.69 97 ASN A N 1
ATOM 728 C CA . ASN A 1 97 ? -4.330 21.595 16.482 1.00 82.69 97 ASN A CA 1
ATOM 729 C C . ASN A 1 97 ? -2.982 22.350 16.421 1.00 82.69 97 ASN A C 1
ATOM 731 O O . ASN A 1 97 ? -2.528 22.884 17.433 1.00 82.69 97 ASN A O 1
ATOM 735 N N . ARG A 1 98 ? -2.323 22.354 15.261 1.00 63.00 98 ARG A N 1
ATOM 736 C CA . ARG A 1 98 ? -1.165 23.194 14.942 1.00 63.00 98 ARG A CA 1
ATOM 737 C C . ARG A 1 98 ? -1.541 24.172 13.843 1.00 63.00 98 ARG A C 1
ATOM 739 O O . ARG A 1 98 ? -0.970 25.280 13.868 1.00 63.00 98 ARG A O 1
#